Protein AF-A0A7W1N3I7-F1 (afdb_monomer_lite)

Radius of gyration: 15.95 Å; chains: 1; bounding box: 40×43×43 Å

Sequence (161 aa):
MRTANMAIATGAFLDERDEWPAAIRRASEEKWPSVELTAITEELFRSLPVYLSSVGMRLSDFARVSVHAPAVLDSSPTAVAQLVLDSGLPYDLIFHPDRFREEDALARLEGQAVFENMDVNKYFGRTPDRSVRTVSRRRVLPRRGTCLDKRPHPATWLRTP

pLDDT: mean 70.29, std 23.06, range [22.45, 94.06]

Foldseek 3Di:
DCLQPDEEELCVVVVCSLPVVVSLVVCVVVPGQEYENEQQEPVSVVCVLVVVVVCPCSRVSHPAYAYEFHPDYPDALLVSLVSVVVSPDPHAYEYACVRNVPPNNLVSCQPRHQYAQDDCPDPPSVDCPPSNVVSVPPDDDVDDDHHYDPDDDPPDDDPDD

Structure (mmCIF, N/CA/C/O backbone):
data_AF-A0A7W1N3I7-F1
#
_entry.id   AF-A0A7W1N3I7-F1
#
loop_
_atom_site.group_PDB
_atom_site.id
_atom_site.type_symbol
_atom_site.label_atom_id
_atom_site.label_alt_id
_atom_site.label_comp_id
_atom_site.label_asym_id
_atom_site.label_entity_id
_atom_site.label_seq_id
_atom_site.pdbx_PDB_ins_code
_atom_site.Cartn_x
_atom_site.Cartn_y
_atom_site.Cartn_z
_atom_site.occupancy
_atom_site.B_iso_or_equiv
_atom_site.auth_seq_id
_atom_site.auth_comp_id
_atom_site.auth_asym_id
_atom_site.auth_atom_id
_atom_site.pdbx_PDB_model_num
ATOM 1 N N . MET A 1 1 ? -3.827 -6.469 28.204 1.00 43.94 1 MET A N 1
ATOM 2 C CA . MET A 1 1 ? -2.516 -6.450 27.516 1.00 43.94 1 MET A CA 1
ATOM 3 C C . MET A 1 1 ? -2.561 -5.318 26.494 1.00 43.94 1 MET A C 1
ATOM 5 O O . MET A 1 1 ? -3.461 -5.326 25.668 1.00 43.94 1 MET A O 1
ATOM 9 N N . ARG A 1 2 ? -1.726 -4.275 26.614 1.00 41.88 2 ARG A N 1
ATOM 10 C CA . ARG A 1 2 ? -1.768 -3.111 25.706 1.00 41.88 2 ARG A CA 1
ATOM 11 C C . ARG A 1 2 ? -1.015 -3.451 24.417 1.00 41.88 2 ARG A C 1
ATOM 13 O O . ARG A 1 2 ? 0.208 -3.428 24.401 1.00 41.88 2 ARG A O 1
ATOM 20 N N . THR A 1 3 ? -1.752 -3.753 23.354 1.00 52.91 3 THR A N 1
ATOM 21 C CA . THR A 1 3 ? -1.259 -4.047 21.997 1.00 52.91 3 THR A CA 1
ATOM 22 C C . THR A 1 3 ? -0.891 -2.793 21.195 1.00 52.91 3 THR A C 1
ATOM 24 O O . THR A 1 3 ? -0.668 -2.888 19.998 1.00 52.91 3 THR A O 1
ATOM 27 N N . ALA A 1 4 ? -0.793 -1.622 21.838 1.00 54.09 4 ALA A N 1
ATOM 28 C CA . ALA A 1 4 ? -0.782 -0.295 21.206 1.00 54.09 4 ALA A CA 1
ATOM 29 C C . ALA A 1 4 ? 0.315 -0.040 20.147 1.00 54.09 4 ALA A C 1
ATOM 31 O O . ALA A 1 4 ? 0.237 0.959 19.446 1.00 54.09 4 ALA A O 1
ATOM 32 N N . ASN A 1 5 ? 1.306 -0.929 20.019 1.00 64.56 5 ASN A N 1
ATOM 33 C CA . ASN A 1 5 ? 2.383 -0.842 19.027 1.00 64.56 5 ASN A CA 1
ATOM 34 C C . ASN A 1 5 ? 2.394 -2.019 18.031 1.00 64.56 5 ASN A C 1
ATOM 36 O O . ASN A 1 5 ? 3.412 -2.246 17.381 1.00 64.56 5 ASN A O 1
ATOM 40 N N . MET A 1 6 ? 1.323 -2.811 17.953 1.00 75.00 6 MET A N 1
ATOM 41 C CA . MET A 1 6 ? 1.228 -3.943 17.032 1.00 75.00 6 MET A CA 1
ATOM 42 C C . MET A 1 6 ? 0.339 -3.592 15.841 1.00 75.00 6 MET A C 1
ATOM 44 O O . MET A 1 6 ? -0.713 -2.982 16.007 1.00 75.00 6 MET A O 1
ATOM 48 N N . ALA A 1 7 ? 0.770 -3.990 14.650 1.00 80.62 7 ALA A N 1
ATOM 49 C CA . ALA A 1 7 ? 0.006 -3.846 13.421 1.00 80.62 7 ALA A CA 1
ATOM 50 C C . ALA A 1 7 ? -0.215 -5.219 12.790 1.00 80.62 7 ALA A C 1
ATOM 52 O O . ALA A 1 7 ? 0.601 -6.125 12.984 1.00 80.62 7 ALA A O 1
ATOM 53 N N . ILE A 1 8 ? -1.298 -5.347 12.030 1.00 88.31 8 ILE A N 1
ATOM 54 C CA . ILE A 1 8 ? -1.573 -6.523 11.208 1.00 88.31 8 ILE A CA 1
ATOM 55 C C . ILE A 1 8 ? -1.538 -6.142 9.734 1.00 88.31 8 ILE A C 1
ATOM 57 O O . ILE A 1 8 ? -2.130 -5.143 9.330 1.00 88.31 8 ILE A O 1
ATOM 61 N N . ALA A 1 9 ? -0.851 -6.938 8.923 1.00 90.44 9 ALA A N 1
ATOM 62 C CA . ALA A 1 9 ? -0.961 -6.839 7.476 1.00 90.44 9 ALA A CA 1
ATOM 63 C C . ALA A 1 9 ? -2.181 -7.632 7.016 1.00 90.44 9 ALA A C 1
ATOM 65 O O . ALA A 1 9 ? -2.339 -8.789 7.398 1.00 90.44 9 ALA A O 1
ATOM 66 N N . THR A 1 10 ? -3.017 -7.037 6.170 1.00 91.31 10 THR A N 1
ATOM 67 C CA . THR A 1 10 ? -4.161 -7.732 5.549 1.00 91.31 10 THR A CA 1
ATOM 68 C C . THR A 1 10 ? -3.723 -9.001 4.811 1.00 91.31 10 THR A C 1
ATOM 70 O O . THR A 1 10 ? -4.422 -10.006 4.873 1.00 91.31 10 THR A O 1
ATOM 73 N N . GLY A 1 11 ? -2.500 -9.023 4.265 1.00 88.00 11 GLY A N 1
ATOM 74 C CA . GLY A 1 11 ? -1.866 -10.215 3.697 1.00 88.00 11 GLY A CA 1
ATOM 75 C C . GLY A 1 11 ? -1.677 -11.403 4.655 1.00 88.00 11 GLY A C 1
ATOM 76 O O . GLY A 1 11 ? -1.400 -12.509 4.198 1.00 88.00 11 GLY A O 1
ATOM 77 N N . ALA A 1 12 ? -1.801 -11.207 5.973 1.00 87.88 12 ALA A N 1
ATOM 78 C CA . ALA A 1 12 ? -1.732 -12.279 6.969 1.00 87.88 12 ALA A CA 1
ATOM 79 C C . ALA A 1 12 ? -3.053 -13.059 7.115 1.00 87.88 12 ALA A C 1
ATOM 81 O O . ALA A 1 12 ? -3.045 -14.178 7.631 1.00 87.88 12 ALA A O 1
ATOM 82 N N . PHE A 1 13 ? -4.173 -12.497 6.658 1.00 90.31 13 PHE A N 1
ATOM 83 C CA . PHE A 1 13 ? -5.472 -13.163 6.643 1.00 90.31 13 PHE A CA 1
ATOM 84 C C . PHE A 1 13 ? -5.593 -13.989 5.363 1.00 90.31 13 PHE A C 1
ATOM 86 O O . PHE A 1 13 ? -6.079 -13.499 4.358 1.00 90.31 13 PHE A O 1
ATOM 93 N N . LEU A 1 14 ? -5.061 -15.214 5.361 1.00 86.88 14 LEU A N 1
ATOM 94 C CA . LEU A 1 14 ? -4.854 -15.992 4.128 1.00 86.88 14 LEU A CA 1
ATOM 95 C C . LEU A 1 14 ? -6.111 -16.162 3.261 1.00 86.88 14 LEU A C 1
ATOM 97 O O . LEU A 1 14 ? -5.981 -16.155 2.039 1.00 86.88 14 LEU A O 1
ATOM 101 N N . ASP A 1 15 ? -7.288 -16.276 3.878 1.00 89.81 15 ASP A N 1
ATOM 102 C CA . ASP A 1 15 ? -8.558 -16.461 3.171 1.00 89.81 15 ASP A CA 1
ATOM 103 C C . ASP A 1 15 ? -9.133 -15.131 2.644 1.00 89.81 15 ASP A C 1
ATOM 105 O O . ASP A 1 15 ? -9.891 -15.118 1.678 1.00 89.81 15 ASP A O 1
ATOM 109 N N . GLU A 1 16 ? -8.764 -14.004 3.260 1.00 90.12 16 GLU A N 1
ATOM 110 C CA . GLU A 1 16 ? -9.296 -12.664 2.983 1.00 90.12 16 GLU A CA 1
ATOM 111 C C . GLU A 1 16 ? -8.256 -11.691 2.400 1.00 90.12 16 GLU A C 1
ATOM 113 O O . GLU A 1 16 ? -8.561 -10.520 2.180 1.00 90.12 16 GLU A O 1
ATOM 118 N N . ARG A 1 17 ? -7.015 -12.137 2.179 1.00 84.50 17 ARG A N 1
ATOM 119 C CA . ARG A 1 17 ? -5.849 -11.272 1.911 1.00 84.50 17 ARG A CA 1
ATOM 120 C C . ARG A 1 17 ? -6.003 -10.365 0.692 1.00 84.50 17 ARG A C 1
ATOM 122 O O . ARG A 1 17 ? -5.484 -9.252 0.705 1.00 84.50 17 ARG A O 1
ATOM 129 N N . ASP A 1 18 ? -6.714 -10.852 -0.320 1.00 84.25 18 ASP A N 1
ATOM 130 C CA . ASP A 1 18 ? -6.949 -10.167 -1.593 1.00 84.25 18 ASP A CA 1
ATOM 131 C C . ASP A 1 18 ? -8.330 -9.463 -1.596 1.00 84.25 18 ASP A C 1
ATOM 133 O O . ASP A 1 18 ? -8.688 -8.776 -2.544 1.00 84.25 18 ASP A O 1
ATOM 137 N N . GLU A 1 19 ? -9.078 -9.571 -0.489 1.00 90.56 19 GLU A N 1
ATOM 138 C CA . GLU A 1 19 ? -10.405 -8.997 -0.257 1.00 90.56 19 GLU A CA 1
ATOM 139 C C . GLU A 1 19 ? -10.352 -8.004 0.915 1.00 90.56 19 GLU A C 1
ATOM 141 O O . GLU A 1 19 ? -10.805 -8.276 2.035 1.00 90.56 19 GLU A O 1
ATOM 146 N N . TRP A 1 20 ? -9.804 -6.806 0.676 1.00 92.19 20 TRP A N 1
ATOM 147 C CA . TRP A 1 20 ? -9.613 -5.802 1.733 1.00 92.19 20 TRP A CA 1
ATOM 148 C C . TRP A 1 20 ? -10.847 -5.493 2.588 1.00 92.19 20 TRP A C 1
ATOM 150 O O . TRP A 1 20 ? -10.666 -5.335 3.798 1.00 92.19 20 TRP A O 1
ATOM 160 N N . PRO A 1 21 ? -12.088 -5.429 2.058 1.00 92.06 21 PRO A N 1
ATOM 161 C CA . PRO A 1 21 ? -13.259 -5.236 2.908 1.00 92.06 21 PRO A CA 1
ATOM 162 C C . PRO A 1 21 ? -13.404 -6.325 3.982 1.00 92.06 21 PRO A C 1
ATOM 164 O O . PRO A 1 21 ? -13.748 -6.018 5.127 1.00 92.06 21 PRO A O 1
ATOM 167 N N . ALA A 1 22 ? -13.133 -7.585 3.633 1.00 93.00 22 ALA A N 1
ATOM 168 C CA . ALA A 1 22 ? -13.202 -8.710 4.558 1.00 93.00 22 ALA A CA 1
ATOM 169 C C . ALA A 1 22 ? -12.026 -8.687 5.544 1.00 93.00 22 ALA A C 1
ATOM 171 O O . ALA A 1 22 ? -12.244 -8.794 6.753 1.00 93.00 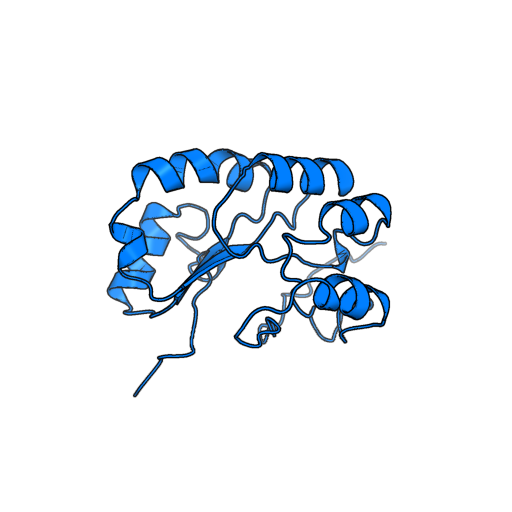22 ALA A O 1
ATOM 172 N N . ALA A 1 23 ? -10.810 -8.438 5.053 1.00 93.38 23 ALA A N 1
ATOM 173 C CA . ALA A 1 23 ? -9.609 -8.331 5.875 1.00 93.38 23 ALA A CA 1
ATOM 174 C C . ALA A 1 23 ? -9.683 -7.182 6.902 1.00 93.38 23 ALA A C 1
ATOM 176 O O . ALA A 1 23 ? -9.325 -7.362 8.065 1.00 93.38 23 ALA A O 1
ATOM 177 N N . ILE A 1 24 ? -10.192 -6.008 6.511 1.00 94.06 24 ILE A N 1
ATOM 178 C CA . ILE A 1 24 ? -10.377 -4.864 7.419 1.00 94.06 24 ILE A CA 1
ATOM 179 C C . ILE A 1 24 ? -11.447 -5.145 8.469 1.00 94.06 24 ILE A C 1
ATOM 181 O O . ILE A 1 24 ? -11.249 -4.824 9.643 1.00 94.06 24 ILE A O 1
ATOM 185 N N . ARG A 1 25 ? -12.561 -5.773 8.076 1.00 92.88 25 ARG A N 1
ATOM 186 C CA . ARG A 1 25 ? -13.594 -6.187 9.031 1.00 92.88 25 ARG A CA 1
ATOM 187 C C . ARG A 1 25 ? -13.003 -7.123 10.085 1.00 92.88 25 ARG A C 1
ATOM 189 O O . ARG A 1 25 ? -13.170 -6.867 11.273 1.00 92.88 25 ARG A O 1
ATOM 196 N N . ARG A 1 26 ? -12.248 -8.135 9.656 1.00 93.25 26 ARG A N 1
ATOM 197 C CA . ARG A 1 26 ? -11.564 -9.067 10.555 1.00 93.25 26 ARG A CA 1
ATOM 198 C C . ARG A 1 26 ? -10.549 -8.365 11.461 1.00 93.25 26 ARG A C 1
ATOM 200 O O . ARG A 1 26 ? -10.553 -8.594 12.666 1.00 93.25 26 ARG A O 1
ATOM 207 N N . ALA A 1 27 ? -9.728 -7.461 10.921 1.00 91.94 27 ALA A N 1
ATOM 208 C CA . ALA A 1 27 ? -8.772 -6.688 11.717 1.00 91.94 27 ALA A CA 1
ATOM 209 C C . ALA A 1 27 ? -9.456 -5.865 12.825 1.00 91.94 27 ALA A C 1
ATOM 211 O O . ALA A 1 27 ? -8.945 -5.789 13.946 1.00 91.94 27 ALA A O 1
ATOM 212 N N . SER A 1 28 ? -10.617 -5.276 12.521 1.00 91.38 28 SER A N 1
ATOM 213 C CA . SER A 1 28 ? -11.434 -4.536 13.488 1.00 91.38 28 SER A CA 1
ATOM 214 C C . SER A 1 28 ? -12.058 -5.465 14.542 1.00 91.38 28 SER A C 1
ATOM 216 O O . SER A 1 28 ? -11.943 -5.201 15.740 1.00 91.38 28 SER A O 1
ATOM 218 N N . GLU A 1 29 ? -12.626 -6.606 14.129 1.00 92.19 29 GLU A N 1
ATOM 219 C CA . GLU A 1 29 ? -13.186 -7.635 15.027 1.00 92.19 29 GLU A CA 1
ATOM 220 C C . GLU A 1 29 ? -12.128 -8.188 16.005 1.00 92.19 29 GLU A C 1
ATOM 222 O O . GLU A 1 29 ? -12.399 -8.358 17.198 1.00 92.19 29 GLU A O 1
ATOM 227 N N . GLU A 1 30 ? -10.897 -8.391 15.529 1.00 92.06 30 GLU A N 1
ATOM 228 C CA . GLU A 1 30 ? -9.740 -8.818 16.328 1.00 92.06 30 GLU A CA 1
ATOM 229 C C . GLU A 1 30 ? -9.089 -7.676 17.141 1.00 92.06 30 GLU A C 1
ATOM 231 O O . GLU A 1 30 ? -8.174 -7.915 17.933 1.00 92.06 30 GLU A O 1
ATOM 236 N N . LYS A 1 31 ? -9.592 -6.439 17.016 1.00 90.56 31 LYS A N 1
ATOM 237 C CA . LYS A 1 31 ? -9.159 -5.244 17.766 1.00 90.56 31 LYS A CA 1
ATOM 238 C C . LYS A 1 31 ? -7.692 -4.868 17.542 1.00 90.56 31 LYS A C 1
ATOM 240 O O . LYS A 1 31 ? -6.996 -4.444 18.475 1.00 90.56 31 LYS A O 1
ATOM 245 N N . TRP A 1 32 ? -7.215 -5.000 16.307 1.00 87.38 32 TRP A N 1
ATOM 246 C CA . TRP A 1 32 ? -5.892 -4.510 15.934 1.00 87.38 32 TRP A CA 1
ATOM 247 C C . TRP A 1 32 ? -5.863 -2.977 15.935 1.00 87.38 32 TRP A C 1
ATOM 249 O O . TRP A 1 32 ? -6.720 -2.349 15.319 1.00 87.38 32 TRP A O 1
ATOM 259 N N . PRO A 1 33 ? -4.879 -2.336 16.591 1.00 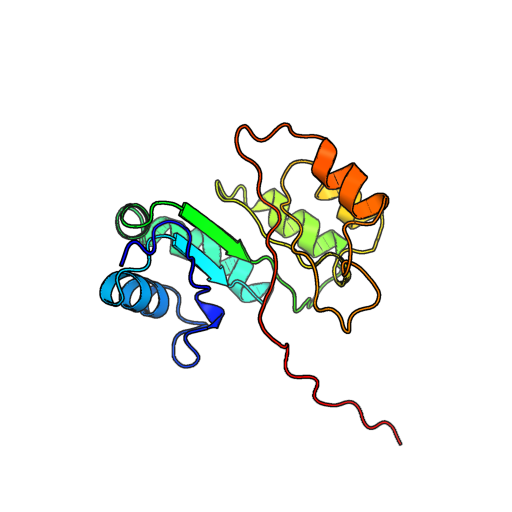83.19 33 PRO A N 1
ATOM 260 C CA . PRO A 1 33 ? -4.825 -0.877 16.662 1.00 83.19 33 PRO A CA 1
ATOM 261 C C . PRO A 1 33 ? -4.209 -0.235 15.413 1.00 83.19 33 PRO A C 1
ATOM 263 O O . PRO A 1 33 ? -4.252 0.984 15.258 1.00 83.19 33 PRO A O 1
ATOM 266 N N . SER A 1 34 ? -3.577 -1.013 14.538 1.00 87.00 34 SER A N 1
ATOM 267 C CA . SER A 1 34 ? -2.965 -0.532 13.300 1.00 87.00 34 SER A CA 1
ATOM 268 C C . SER A 1 34 ? -3.054 -1.605 12.225 1.00 87.00 34 SER A C 1
ATOM 270 O O . SER A 1 34 ? -2.988 -2.797 12.537 1.00 87.00 34 SER A O 1
ATOM 272 N N . VAL A 1 35 ? -3.180 -1.183 10.971 1.00 89.69 35 VAL A N 1
ATOM 273 C CA . VAL A 1 35 ? -3.333 -2.095 9.836 1.00 89.69 35 VAL A CA 1
ATOM 274 C C . VAL A 1 35 ? -2.460 -1.682 8.659 1.00 89.69 35 VAL A C 1
ATOM 276 O O . VAL A 1 35 ? -2.252 -0.497 8.404 1.00 89.69 35 VAL A O 1
ATOM 279 N N . GLU A 1 36 ? -1.963 -2.675 7.936 1.00 91.94 36 GLU A N 1
ATOM 280 C CA . GLU A 1 36 ? -1.282 -2.513 6.659 1.00 91.94 36 GLU A CA 1
ATOM 281 C C . GLU A 1 36 ? -2.130 -3.141 5.544 1.00 91.94 36 GLU A C 1
ATOM 283 O O . GLU A 1 36 ? -2.440 -4.337 5.557 1.00 91.94 36 GLU A O 1
ATOM 288 N N . LEU A 1 37 ? -2.522 -2.326 4.567 1.00 92.19 37 LEU A N 1
ATOM 289 C CA . LEU A 1 37 ? -3.211 -2.771 3.359 1.00 92.19 37 LEU A CA 1
ATOM 290 C C . LEU A 1 37 ? -2.186 -3.380 2.406 1.00 92.19 37 LEU A C 1
ATOM 292 O O . LEU A 1 37 ? -1.282 -2.694 1.937 1.00 92.19 37 LEU A O 1
ATOM 296 N N . THR A 1 38 ? -2.304 -4.672 2.129 1.00 92.06 38 THR A N 1
ATOM 297 C CA . THR A 1 38 ? -1.341 -5.406 1.318 1.00 92.06 38 THR A CA 1
ATOM 298 C C . THR A 1 38 ? -1.795 -5.367 -0.133 1.00 92.06 38 THR A C 1
ATOM 300 O O . THR A 1 38 ? -2.730 -6.065 -0.508 1.00 92.06 38 THR A O 1
ATOM 303 N N . ALA A 1 39 ? -1.139 -4.541 -0.949 1.00 91.56 39 ALA A N 1
ATOM 304 C CA . ALA A 1 39 ? -1.375 -4.438 -2.385 1.00 91.56 39 ALA A CA 1
ATOM 305 C C . ALA A 1 39 ? -0.214 -5.099 -3.141 1.00 91.56 39 ALA A C 1
ATOM 307 O O . ALA A 1 39 ? 0.599 -4.431 -3.775 1.00 91.56 39 ALA A O 1
ATOM 308 N N . ILE A 1 40 ? -0.090 -6.425 -2.999 1.00 89.56 40 ILE A N 1
ATOM 309 C CA . ILE A 1 40 ? 1.130 -7.156 -3.383 1.00 89.56 40 ILE A CA 1
ATOM 310 C C . ILE A 1 40 ? 1.386 -7.167 -4.898 1.00 89.56 40 ILE A C 1
ATOM 312 O O . ILE A 1 40 ? 2.545 -7.263 -5.313 1.00 89.56 40 ILE A O 1
ATOM 316 N N . THR A 1 41 ? 0.327 -7.047 -5.701 1.00 92.44 41 THR A N 1
ATOM 317 C CA . THR A 1 41 ? 0.368 -6.949 -7.165 1.00 92.44 41 THR A CA 1
ATOM 318 C C . THR A 1 41 ? 0.038 -5.533 -7.624 1.00 92.44 41 THR A C 1
ATOM 320 O O . THR A 1 41 ? -0.610 -4.756 -6.916 1.00 92.44 41 THR A O 1
ATOM 323 N N . GLU A 1 42 ? 0.442 -5.195 -8.847 1.00 93.94 42 GLU A N 1
ATOM 324 C CA . GLU A 1 42 ? 0.083 -3.911 -9.450 1.00 93.94 42 GLU A CA 1
ATOM 325 C C . GLU A 1 42 ? -1.427 -3.762 -9.667 1.00 93.94 42 GLU A C 1
ATOM 327 O O . GLU A 1 42 ? -1.959 -2.666 -9.517 1.00 93.94 42 GLU A O 1
ATOM 332 N N . GLU A 1 43 ? -2.126 -4.846 -10.017 1.00 93.75 43 GLU A N 1
ATOM 333 C CA . GLU A 1 43 ? -3.585 -4.853 -10.175 1.00 93.75 43 GLU A CA 1
ATOM 334 C C . GLU A 1 43 ? -4.290 -4.469 -8.874 1.00 93.75 43 GLU A C 1
ATOM 336 O O . GLU A 1 43 ? -5.105 -3.542 -8.867 1.00 93.75 43 GLU A O 1
ATOM 341 N N . LEU A 1 44 ? -3.917 -5.116 -7.764 1.00 93.12 44 LEU A N 1
ATOM 342 C CA . LEU A 1 44 ? -4.446 -4.766 -6.453 1.00 93.12 44 LEU A CA 1
ATOM 343 C C . LEU A 1 44 ? -4.158 -3.295 -6.176 1.00 93.12 44 LEU A C 1
ATOM 345 O O . LEU A 1 44 ? -5.087 -2.531 -5.930 1.00 93.12 44 LEU A O 1
ATOM 349 N N . PHE A 1 45 ? -2.912 -2.847 -6.331 1.00 93.69 45 PHE A N 1
ATOM 350 C CA . PHE A 1 45 ? -2.564 -1.449 -6.083 1.00 93.69 45 PHE A CA 1
ATOM 351 C C . PHE A 1 45 ? -3.381 -0.456 -6.926 1.00 93.69 45 PHE A C 1
ATOM 353 O O . PHE A 1 45 ? -3.832 0.558 -6.397 1.00 93.69 45 PHE A O 1
ATOM 360 N N . ARG A 1 46 ? -3.661 -0.757 -8.200 1.00 94.06 46 ARG A N 1
ATOM 361 C CA . ARG A 1 46 ? -4.537 0.074 -9.050 1.00 94.06 46 ARG A CA 1
ATOM 362 C C . ARG A 1 46 ? -5.979 0.130 -8.546 1.00 94.06 46 ARG A C 1
ATOM 364 O O . ARG A 1 46 ? -6.631 1.158 -8.703 1.00 94.06 46 ARG A O 1
ATOM 371 N N . SER A 1 47 ? -6.482 -0.943 -7.939 1.00 93.19 47 SER A N 1
ATOM 372 C CA . SER A 1 47 ? -7.830 -0.982 -7.352 1.00 93.19 47 SER A CA 1
ATOM 373 C C . SER A 1 47 ? -7.928 -0.265 -5.995 1.00 93.19 47 SER A C 1
ATOM 375 O O . SER A 1 47 ? -9.022 0.105 -5.557 1.00 93.19 47 SER A O 1
ATOM 377 N N . LEU A 1 48 ? -6.791 -0.015 -5.335 1.00 91.69 48 LEU A N 1
ATOM 378 C CA . LEU A 1 48 ? -6.733 0.531 -3.980 1.00 91.69 48 LEU A CA 1
ATOM 379 C C . LEU A 1 48 ? -7.410 1.904 -3.823 1.00 91.69 48 LEU A C 1
ATOM 381 O O . LEU A 1 48 ? -8.187 2.050 -2.879 1.00 91.69 48 LEU A O 1
ATOM 385 N N . PRO A 1 49 ? -7.212 2.900 -4.711 1.00 91.00 49 PRO A N 1
ATOM 386 C CA . PRO A 1 49 ? -7.897 4.188 -4.591 1.00 91.00 49 PRO A CA 1
ATOM 387 C C . PRO A 1 49 ? -9.425 4.059 -4.608 1.00 91.00 49 PRO A C 1
ATOM 389 O O . PRO A 1 49 ? -10.113 4.738 -3.844 1.00 91.00 49 PRO A O 1
ATOM 392 N N . VAL A 1 50 ? -9.958 3.146 -5.428 1.00 91.19 50 VAL A N 1
ATOM 393 C CA . VAL A 1 50 ? -11.400 2.868 -5.492 1.00 91.19 50 VAL A CA 1
ATOM 394 C C . VAL A 1 50 ? -11.878 2.302 -4.159 1.00 91.19 50 VAL A C 1
ATOM 396 O O . VAL A 1 50 ? -12.821 2.836 -3.571 1.00 91.19 50 VAL A O 1
ATOM 399 N N . TYR A 1 51 ? -11.188 1.293 -3.623 1.00 90.88 51 TYR A N 1
ATOM 400 C CA . TYR A 1 51 ? -11.511 0.742 -2.307 1.00 90.88 51 TYR A CA 1
ATOM 401 C C . TYR A 1 51 ? -11.467 1.813 -1.207 1.00 90.88 51 TYR A C 1
ATOM 403 O O . TYR A 1 51 ? -12.429 1.966 -0.451 1.00 90.88 51 TYR A O 1
ATOM 411 N N . LEU A 1 52 ? -10.396 2.606 -1.155 1.00 90.06 52 LEU A N 1
ATOM 412 C CA . LEU A 1 52 ? -10.205 3.654 -0.153 1.00 90.06 52 LEU A CA 1
ATOM 413 C C . LEU A 1 52 ? -11.306 4.720 -0.199 1.00 90.06 52 LEU A C 1
ATOM 415 O O . LEU A 1 52 ? -11.785 5.157 0.849 1.00 90.06 52 LEU A O 1
ATOM 419 N N . SER A 1 53 ? -11.769 5.083 -1.398 1.00 88.31 53 SER A N 1
ATOM 420 C CA . SER A 1 53 ? -12.896 6.008 -1.555 1.00 88.31 53 SER A CA 1
ATOM 421 C C . SER A 1 53 ? -14.215 5.456 -0.994 1.00 88.31 53 SER A C 1
ATOM 423 O O . SER A 1 53 ? -15.068 6.228 -0.560 1.00 88.31 53 SER A O 1
ATOM 425 N N . SER A 1 54 ? -14.372 4.128 -0.948 1.00 87.44 54 SER A N 1
ATOM 426 C CA . SER A 1 54 ? -15.596 3.463 -0.481 1.00 87.44 54 SER A CA 1
ATOM 427 C C . SER A 1 54 ? -15.629 3.185 1.028 1.00 87.44 54 SER A C 1
ATOM 429 O O . SER A 1 54 ? -16.703 3.067 1.617 1.00 87.44 54 SER A O 1
ATOM 431 N N . VAL A 1 55 ? -14.461 3.055 1.665 1.00 81.00 55 VAL A N 1
ATOM 432 C CA . VAL A 1 55 ? -14.334 2.502 3.025 1.00 81.00 55 VAL A CA 1
ATOM 433 C C . VAL A 1 55 ? -14.355 3.568 4.131 1.00 81.00 55 VAL A C 1
ATOM 435 O O . VAL A 1 55 ? -14.789 3.270 5.247 1.00 81.00 55 VAL A O 1
ATOM 438 N N . GLY A 1 56 ? -13.957 4.812 3.825 1.00 70.69 56 GLY A N 1
ATOM 439 C CA . GLY A 1 56 ? -14.120 6.001 4.677 1.00 70.69 56 GLY A CA 1
ATOM 440 C C . GLY A 1 56 ? -13.917 5.758 6.182 1.00 70.69 56 GLY A C 1
ATOM 441 O O . GLY A 1 56 ? -12.838 5.362 6.623 1.00 70.69 56 GLY A O 1
ATOM 442 N N . MET A 1 57 ? -14.979 5.973 6.974 1.00 64.44 57 MET A N 1
ATOM 443 C CA . MET A 1 57 ? -14.978 5.863 8.444 1.00 64.44 57 MET A CA 1
ATOM 444 C C . MET A 1 57 ? -14.464 4.519 8.986 1.00 64.44 57 MET A C 1
ATOM 446 O O . MET A 1 57 ? -13.916 4.498 10.082 1.00 64.44 57 MET A O 1
ATOM 450 N N . ARG A 1 58 ? -14.556 3.408 8.243 1.00 78.31 58 ARG A N 1
ATOM 451 C CA . ARG A 1 58 ? -14.064 2.105 8.734 1.00 78.31 58 ARG A CA 1
ATOM 452 C C . ARG A 1 58 ? -12.546 2.076 8.929 1.00 78.31 58 ARG A C 1
ATOM 454 O O . ARG A 1 58 ? -12.053 1.309 9.743 1.00 78.31 58 ARG A O 1
ATOM 461 N N . LEU A 1 59 ? -11.793 2.907 8.203 1.00 84.88 59 LEU A N 1
ATOM 462 C CA . LEU A 1 59 ? -10.349 3.032 8.423 1.00 84.88 59 LEU A CA 1
ATOM 463 C C . LEU A 1 59 ? -10.004 3.964 9.590 1.00 84.88 59 LEU A C 1
ATOM 465 O O . LEU A 1 59 ? -8.892 3.892 10.107 1.00 84.88 59 LEU A O 1
ATOM 469 N N . SER A 1 60 ? -10.944 4.809 10.030 1.00 83.75 60 SER A N 1
ATOM 470 C CA . SER A 1 60 ? -10.730 5.713 11.169 1.00 83.75 60 SER A CA 1
ATOM 471 C C . SER A 1 60 ? -10.713 4.998 12.525 1.00 83.75 60 SER A C 1
ATOM 473 O O . SER A 1 60 ? -10.253 5.578 13.506 1.00 83.75 60 SER A O 1
ATOM 475 N N . ASP A 1 61 ? -11.127 3.726 12.564 1.00 86.19 61 ASP A N 1
ATOM 476 C CA . ASP A 1 61 ? -11.042 2.861 13.747 1.00 86.19 61 ASP A CA 1
ATOM 477 C C . ASP A 1 61 ? -9.593 2.453 14.079 1.00 86.19 61 ASP A C 1
ATOM 479 O O . ASP A 1 61 ? -9.295 2.042 15.203 1.00 86.19 61 ASP A O 1
ATOM 483 N N . PHE A 1 62 ? -8.671 2.582 13.118 1.00 84.62 62 PHE A N 1
ATOM 484 C CA . PHE A 1 62 ? -7.259 2.263 13.303 1.00 84.62 62 PHE A CA 1
ATOM 485 C C . PHE A 1 62 ? -6.462 3.521 13.647 1.00 84.62 62 PHE A C 1
ATOM 487 O O . PHE A 1 62 ? -6.562 4.552 12.986 1.00 84.62 62 PHE A O 1
ATOM 494 N N . ALA A 1 63 ? -5.576 3.419 14.639 1.00 84.31 63 ALA A N 1
ATOM 495 C CA . ALA A 1 63 ? -4.677 4.511 15.008 1.00 84.31 63 ALA A CA 1
ATOM 496 C C . ALA A 1 63 ? -3.619 4.799 13.925 1.00 84.31 63 ALA A C 1
ATOM 498 O O . ALA A 1 63 ? -3.046 5.889 13.894 1.00 84.31 63 ALA A O 1
ATOM 499 N N . ARG A 1 64 ? -3.334 3.819 13.057 1.00 84.88 64 ARG A N 1
ATOM 500 C CA . ARG A 1 64 ? -2.433 3.954 11.908 1.00 84.88 64 ARG A CA 1
ATOM 501 C C . ARG A 1 64 ? -2.848 3.011 10.783 1.00 84.88 64 ARG A C 1
ATOM 503 O O . ARG A 1 64 ? -3.155 1.846 11.036 1.00 84.88 64 ARG A O 1
ATOM 510 N N . VAL A 1 65 ? -2.774 3.518 9.555 1.00 87.56 65 VAL A N 1
ATOM 511 C CA . VAL A 1 65 ? -2.946 2.754 8.317 1.00 87.56 65 VAL A CA 1
ATOM 512 C C . VAL A 1 65 ? -1.715 2.971 7.441 1.00 87.56 65 VAL A C 1
ATOM 514 O O . VAL A 1 65 ? -1.311 4.114 7.221 1.00 87.56 65 VAL A O 1
ATOM 517 N N . SER A 1 66 ? -1.120 1.887 6.959 1.00 87.94 66 SER A N 1
ATOM 518 C CA . SER A 1 66 ? -0.067 1.896 5.938 1.00 87.94 66 SER A CA 1
ATOM 519 C C . SER A 1 66 ? -0.484 1.050 4.738 1.00 87.94 66 SER A C 1
ATOM 521 O O . SER A 1 66 ? -1.444 0.282 4.808 1.00 87.94 66 SER A O 1
ATOM 523 N N . VAL A 1 67 ? 0.232 1.188 3.627 1.00 89.06 67 VAL A N 1
ATOM 524 C CA . VAL A 1 67 ? 0.021 0.393 2.415 1.00 89.06 67 VAL A CA 1
ATOM 525 C C . VAL A 1 67 ? 1.325 -0.290 2.057 1.00 89.06 67 VAL A C 1
ATOM 527 O O . VAL A 1 67 ? 2.346 0.371 1.907 1.00 89.06 67 VAL A O 1
ATOM 530 N N . HIS A 1 68 ? 1.292 -1.600 1.875 1.00 89.31 68 HIS A N 1
ATOM 531 C CA . HIS A 1 68 ? 2.393 -2.332 1.275 1.00 89.31 68 HIS A CA 1
ATOM 532 C C . HIS A 1 68 ? 2.307 -2.198 -0.245 1.00 89.31 68 HIS A C 1
ATOM 534 O O . HIS A 1 68 ? 1.337 -2.653 -0.855 1.00 89.31 68 HIS A O 1
ATOM 540 N N . ALA A 1 69 ? 3.314 -1.571 -0.846 1.00 84.62 69 ALA A N 1
ATOM 541 C CA . ALA A 1 69 ? 3.420 -1.384 -2.286 1.00 84.62 69 ALA A CA 1
ATOM 542 C C . ALA A 1 69 ? 3.623 -2.727 -3.019 1.00 84.62 69 ALA A C 1
ATOM 544 O O . ALA A 1 69 ? 4.025 -3.716 -2.388 1.00 84.62 69 ALA A O 1
ATOM 545 N N . PRO A 1 70 ? 3.399 -2.775 -4.347 1.00 90.94 70 PRO A N 1
ATOM 546 C CA . PRO A 1 70 ? 3.593 -3.989 -5.126 1.00 90.94 70 PRO A CA 1
ATOM 547 C C . PRO A 1 70 ? 4.992 -4.577 -4.951 1.00 90.94 70 PRO A C 1
ATOM 549 O O . PRO A 1 70 ? 6.004 -3.880 -5.045 1.00 90.94 70 PRO A O 1
ATOM 552 N N . ALA A 1 71 ? 5.041 -5.886 -4.716 1.00 87.25 71 ALA A N 1
ATOM 553 C CA . ALA A 1 71 ? 6.279 -6.663 -4.667 1.00 87.25 71 ALA A CA 1
ATOM 554 C C . ALA A 1 71 ? 6.332 -7.752 -5.749 1.00 87.25 71 ALA A C 1
ATOM 556 O O . ALA A 1 71 ? 7.405 -8.318 -5.989 1.00 87.25 71 ALA A O 1
ATOM 557 N N . VAL A 1 72 ? 5.191 -8.042 -6.380 1.00 89.25 72 VAL A N 1
ATOM 558 C CA . VAL A 1 72 ? 5.059 -8.790 -7.632 1.00 89.25 72 VAL A CA 1
ATOM 559 C C . VAL A 1 72 ? 4.819 -7.756 -8.725 1.00 89.25 72 VAL A C 1
ATOM 561 O O . VAL A 1 72 ? 3.815 -7.046 -8.686 1.00 89.25 72 VAL A O 1
ATOM 564 N N . LEU A 1 73 ? 5.790 -7.617 -9.628 1.00 89.75 73 LEU A N 1
ATOM 565 C CA . LEU A 1 73 ? 5.795 -6.579 -10.654 1.00 89.75 73 LEU A CA 1
ATOM 566 C C . LEU A 1 73 ? 5.547 -7.230 -12.016 1.00 89.75 73 LEU A C 1
ATOM 568 O O . LEU A 1 73 ? 6.290 -8.134 -12.402 1.00 89.75 73 LEU A O 1
ATOM 572 N N . ASP A 1 74 ? 4.526 -6.755 -12.719 1.00 90.00 74 ASP A N 1
ATOM 573 C CA . ASP A 1 74 ? 4.224 -7.124 -14.107 1.00 90.00 74 ASP A CA 1
ATOM 574 C C . ASP A 1 74 ? 4.935 -6.176 -15.090 1.00 90.00 74 ASP A C 1
ATOM 576 O O . ASP A 1 74 ? 5.167 -6.502 -16.254 1.00 90.00 74 ASP A O 1
ATOM 580 N N . SER A 1 75 ? 5.300 -4.989 -14.603 1.00 91.06 75 SER A N 1
ATOM 581 C CA . SER A 1 75 ? 6.006 -3.923 -15.302 1.00 91.06 75 SER A CA 1
ATOM 582 C C . SER A 1 75 ? 7.389 -3.658 -14.686 1.00 91.06 75 SER A C 1
ATOM 584 O O . SER A 1 75 ? 7.860 -4.380 -13.803 1.00 91.06 75 SER A O 1
ATOM 586 N N . SER A 1 76 ? 8.095 -2.635 -15.182 1.00 91.69 76 SER A N 1
ATOM 587 C CA . SER A 1 76 ? 9.413 -2.280 -14.646 1.00 91.69 76 SER A CA 1
ATOM 588 C C . SER A 1 76 ? 9.309 -1.630 -13.257 1.00 91.69 76 SER A C 1
ATOM 590 O O . SER A 1 76 ? 8.337 -0.922 -12.978 1.00 91.69 76 SER A O 1
ATOM 592 N N . PRO A 1 77 ? 10.335 -1.762 -12.394 1.00 88.75 77 PRO A N 1
ATOM 593 C CA . PRO A 1 77 ? 10.371 -1.076 -11.101 1.00 88.75 77 PRO A CA 1
ATOM 594 C C . PRO A 1 77 ? 10.139 0.437 -11.196 1.00 88.75 77 PRO A C 1
ATOM 596 O O . PRO A 1 77 ? 9.464 1.014 -10.346 1.00 88.75 77 PRO A O 1
ATOM 599 N N . THR A 1 78 ? 10.650 1.090 -12.246 1.00 88.38 78 THR A N 1
ATOM 600 C CA . THR A 1 78 ? 10.411 2.517 -12.508 1.00 88.38 78 THR A CA 1
ATOM 601 C C . THR A 1 78 ? 8.945 2.820 -12.813 1.00 88.38 78 THR A C 1
ATOM 603 O O . THR A 1 78 ? 8.421 3.815 -12.313 1.00 88.38 78 THR A O 1
ATOM 606 N N . ALA A 1 79 ? 8.271 1.982 -13.607 1.00 90.75 79 ALA A N 1
ATOM 607 C CA . ALA A 1 79 ? 6.852 2.155 -13.912 1.00 90.75 79 ALA A CA 1
ATOM 608 C C . ALA A 1 79 ? 5.990 1.982 -12.655 1.00 90.75 79 ALA A C 1
ATOM 610 O O . ALA A 1 79 ? 5.075 2.769 -12.423 1.00 90.75 79 ALA A O 1
ATOM 611 N N . VAL A 1 80 ? 6.333 1.017 -11.801 1.00 90.12 80 VAL A N 1
ATOM 612 C CA . VAL A 1 80 ? 5.659 0.805 -10.513 1.00 90.12 80 VAL A CA 1
ATOM 613 C C . VAL A 1 80 ? 5.915 1.968 -9.560 1.00 90.12 80 VAL A C 1
ATOM 615 O O . VAL A 1 80 ? 4.984 2.447 -8.922 1.00 90.12 80 VAL A O 1
ATOM 618 N N . ALA A 1 81 ? 7.146 2.478 -9.490 1.00 86.88 81 ALA A N 1
ATOM 619 C CA . ALA A 1 81 ? 7.445 3.674 -8.709 1.00 86.88 81 ALA A CA 1
ATOM 620 C C . ALA A 1 81 ? 6.588 4.866 -9.167 1.00 86.88 81 ALA A C 1
ATOM 622 O O . ALA A 1 81 ? 6.015 5.558 -8.330 1.00 86.88 81 ALA A O 1
ATOM 623 N N . GLN A 1 82 ? 6.440 5.066 -10.481 1.00 89.12 82 GLN A N 1
ATOM 624 C CA . GLN A 1 82 ? 5.587 6.121 -11.029 1.00 89.12 82 GLN A CA 1
ATOM 625 C C . GLN A 1 82 ? 4.103 5.895 -10.709 1.00 89.12 82 GLN A C 1
ATOM 627 O O . GLN A 1 82 ? 3.456 6.811 -10.218 1.00 89.12 82 GLN A O 1
ATOM 632 N N . LEU A 1 83 ? 3.587 4.673 -10.895 1.00 90.44 83 LEU A N 1
ATOM 633 C CA . LEU A 1 83 ? 2.220 4.294 -10.516 1.00 90.44 83 LEU A CA 1
ATOM 634 C C . LEU A 1 83 ? 1.926 4.652 -9.055 1.00 90.44 83 LEU A C 1
ATOM 636 O O . LEU A 1 83 ? 0.851 5.152 -8.725 1.00 90.44 83 LEU A O 1
ATOM 640 N N . VAL A 1 84 ? 2.890 4.391 -8.176 1.00 87.31 84 VAL A N 1
ATOM 641 C CA . VAL A 1 84 ? 2.752 4.681 -6.757 1.00 87.31 84 VAL A CA 1
ATOM 642 C C . VAL A 1 84 ? 2.745 6.187 -6.486 1.00 87.31 84 VAL A C 1
ATOM 644 O O . VAL A 1 84 ? 1.882 6.652 -5.745 1.00 87.31 84 VAL A O 1
ATOM 647 N N . LEU A 1 85 ? 3.630 6.963 -7.114 1.00 85.25 85 LEU A N 1
ATOM 648 C CA . LEU A 1 85 ? 3.617 8.427 -7.002 1.00 85.25 85 LEU A CA 1
ATOM 649 C C . LEU A 1 85 ? 2.300 9.032 -7.512 1.00 85.25 85 LEU A C 1
ATOM 651 O O . LEU A 1 85 ? 1.719 9.899 -6.857 1.00 85.25 85 LEU A O 1
ATOM 655 N N . ASP A 1 86 ? 1.809 8.540 -8.649 1.00 89.50 86 ASP A N 1
ATOM 656 C CA . ASP A 1 86 ? 0.590 9.024 -9.303 1.00 89.50 86 ASP A CA 1
ATOM 657 C C . ASP A 1 86 ? -0.675 8.697 -8.498 1.00 89.50 86 ASP A C 1
ATOM 659 O O . ASP A 1 86 ? -1.693 9.373 -8.637 1.00 89.50 86 ASP A O 1
ATOM 663 N N . SER A 1 87 ? -0.616 7.688 -7.621 1.00 87.44 87 SER A N 1
ATOM 664 C CA . SER A 1 87 ? -1.752 7.293 -6.782 1.00 87.44 87 SER A CA 1
ATOM 665 C C . SER A 1 87 ? -2.191 8.378 -5.794 1.00 87.44 87 SER A C 1
ATOM 667 O O . SER A 1 87 ? -3.346 8.383 -5.368 1.00 87.44 87 SER A O 1
ATOM 669 N N . GLY A 1 88 ? -1.280 9.281 -5.403 1.00 84.75 88 GLY A N 1
ATOM 670 C CA . GLY A 1 88 ? -1.569 10.375 -4.472 1.00 84.75 88 GLY A CA 1
ATOM 671 C C . GLY A 1 88 ? -2.080 9.924 -3.098 1.00 84.75 88 GLY A C 1
ATOM 672 O O . GLY A 1 88 ? -2.736 10.703 -2.404 1.00 84.75 88 GLY A O 1
ATOM 673 N N . LEU A 1 89 ? -1.826 8.670 -2.707 1.00 84.31 89 LEU A N 1
ATOM 674 C CA . LEU A 1 89 ? -2.358 8.100 -1.472 1.00 84.31 89 LEU A CA 1
ATOM 675 C C . LEU A 1 89 ? -1.816 8.837 -0.233 1.00 84.31 89 LEU A C 1
ATOM 677 O O . LEU A 1 89 ? -0.606 9.029 -0.114 1.00 84.31 89 LEU A O 1
ATOM 681 N N . PRO A 1 90 ? -2.671 9.199 0.743 1.00 80.88 90 PRO A N 1
ATOM 682 C CA . PRO A 1 90 ? -2.259 9.949 1.931 1.00 80.88 90 PRO A CA 1
ATOM 683 C C . PRO A 1 90 ? -1.661 9.058 3.040 1.00 80.88 90 PRO A C 1
ATOM 685 O O . PRO A 1 90 ? -1.694 9.432 4.212 1.00 80.88 90 PRO A O 1
ATOM 688 N N . TYR A 1 91 ? -1.159 7.868 2.698 1.00 83.06 91 TYR A N 1
ATOM 689 C CA . TYR A 1 91 ? -0.711 6.845 3.650 1.00 83.06 91 TYR A CA 1
ATOM 690 C C . TYR A 1 91 ? 0.795 6.608 3.567 1.00 83.06 91 TYR A C 1
ATOM 692 O O . TYR A 1 91 ? 1.417 6.853 2.536 1.00 83.06 91 TYR A O 1
ATOM 700 N N . ASP A 1 92 ? 1.373 6.070 4.644 1.00 80.75 92 ASP A N 1
ATOM 701 C CA . ASP A 1 92 ? 2.740 5.551 4.599 1.00 80.75 92 ASP A CA 1
ATOM 702 C C . ASP A 1 92 ? 2.797 4.364 3.629 1.00 80.75 92 ASP A C 1
ATOM 704 O O . ASP A 1 92 ? 2.095 3.366 3.819 1.00 80.75 92 ASP A O 1
ATOM 708 N N . LEU A 1 93 ? 3.647 4.471 2.611 1.00 82.38 93 LEU A N 1
ATOM 709 C CA . LEU A 1 93 ? 3.839 3.440 1.597 1.00 82.38 93 LEU A CA 1
ATOM 710 C C . LEU A 1 93 ? 5.098 2.633 1.915 1.00 82.38 93 LEU A C 1
ATOM 712 O O . LEU A 1 93 ? 6.194 3.190 2.015 1.00 82.38 93 LEU A O 1
ATOM 716 N N . ILE A 1 94 ? 4.921 1.329 2.101 1.00 82.69 94 ILE A N 1
ATOM 717 C CA . ILE A 1 94 ? 5.943 0.375 2.518 1.00 82.69 94 ILE A CA 1
ATOM 718 C C . ILE A 1 94 ? 6.463 -0.362 1.289 1.00 82.69 94 ILE A C 1
ATOM 720 O O . ILE A 1 94 ? 5.686 -0.956 0.544 1.00 82.69 94 ILE A O 1
ATOM 724 N N . PHE A 1 95 ? 7.777 -0.324 1.079 1.00 79.25 95 PHE A N 1
ATOM 725 C CA . PHE A 1 95 ? 8.422 -0.919 -0.091 1.00 79.25 95 PHE A CA 1
ATOM 726 C C . PHE A 1 95 ? 9.497 -1.923 0.292 1.00 79.25 95 PHE A C 1
ATOM 728 O O . PHE A 1 95 ? 10.283 -1.699 1.214 1.00 79.25 95 PHE A O 1
ATOM 735 N N . HIS A 1 96 ? 9.605 -2.960 -0.532 1.00 79.38 96 HIS A N 1
ATOM 736 C CA . HIS A 1 96 ? 10.725 -3.885 -0.547 1.00 79.38 96 HIS A CA 1
ATOM 737 C C . HIS A 1 96 ? 11.897 -3.304 -1.365 1.00 79.38 96 HIS A C 1
ATOM 739 O O . HIS A 1 96 ? 11.814 -3.263 -2.595 1.00 79.38 96 HIS A O 1
ATOM 745 N N . PRO A 1 97 ? 13.008 -2.855 -0.749 1.00 68.62 97 PRO A N 1
ATOM 746 C CA . PRO A 1 97 ? 14.112 -2.219 -1.475 1.00 68.62 97 PRO A CA 1
ATOM 747 C C . PRO A 1 97 ? 14.769 -3.117 -2.539 1.00 68.62 97 PRO A C 1
ATOM 749 O O . PRO A 1 97 ? 15.291 -2.600 -3.524 1.00 68.62 97 PRO A O 1
ATOM 752 N N . ASP A 1 98 ? 14.724 -4.448 -2.401 1.00 74.25 98 ASP A N 1
ATOM 753 C CA . ASP A 1 98 ? 15.257 -5.382 -3.407 1.00 74.25 98 ASP A CA 1
ATOM 754 C C . ASP A 1 98 ? 14.482 -5.339 -4.732 1.00 74.25 98 ASP A C 1
ATOM 756 O O . ASP A 1 98 ? 15.061 -5.606 -5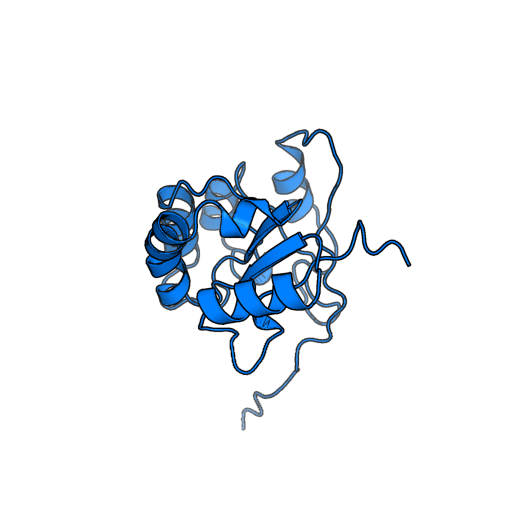.788 1.00 74.25 98 ASP A O 1
ATOM 760 N N . ARG A 1 99 ? 13.199 -4.960 -4.693 1.00 78.62 99 ARG A N 1
ATOM 761 C CA . ARG A 1 99 ? 12.350 -4.804 -5.882 1.00 78.62 99 ARG A CA 1
ATOM 762 C C . ARG A 1 99 ? 12.598 -3.504 -6.636 1.00 78.62 99 ARG A C 1
ATOM 764 O O . ARG A 1 99 ? 12.375 -3.467 -7.839 1.00 78.62 99 ARG A O 1
ATOM 771 N N . PHE A 1 100 ? 13.112 -2.481 -5.959 1.00 75.31 100 PHE A N 1
ATOM 772 C CA . PHE A 1 100 ? 13.294 -1.140 -6.520 1.00 75.31 100 PHE A CA 1
ATOM 773 C C . PHE A 1 100 ? 14.759 -0.738 -6.661 1.00 75.31 100 PHE A C 1
ATOM 775 O O . PHE A 1 100 ? 15.032 0.435 -6.823 1.00 75.31 100 PHE A O 1
ATOM 782 N N . ARG A 1 101 ? 15.708 -1.682 -6.628 1.00 72.38 101 ARG A N 1
ATOM 783 C CA . ARG A 1 101 ? 17.165 -1.425 -6.623 1.00 72.38 101 ARG A CA 1
ATOM 784 C C . ARG A 1 101 ? 17.719 -0.575 -7.780 1.00 72.38 101 ARG A C 1
ATOM 786 O O . ARG A 1 101 ? 18.885 -0.197 -7.737 1.00 72.38 101 ARG A O 1
ATOM 793 N N . GLU A 1 102 ? 16.937 -0.336 -8.827 1.00 74.19 102 GLU A N 1
ATOM 794 C CA . GLU A 1 102 ? 17.318 0.538 -9.935 1.00 74.19 102 GLU A CA 1
ATOM 795 C C . GLU A 1 102 ? 17.345 1.997 -9.458 1.00 74.19 102 GLU A C 1
ATOM 797 O O . GLU A 1 102 ? 16.368 2.478 -8.880 1.00 74.19 102 GLU A O 1
ATOM 802 N N . GLU A 1 103 ? 18.456 2.706 -9.694 1.00 67.88 103 GLU A N 1
ATOM 803 C CA . GLU A 1 103 ? 18.667 4.078 -9.194 1.00 67.88 103 GLU A CA 1
ATOM 804 C C . GLU A 1 103 ? 17.512 5.014 -9.566 1.00 67.88 103 GLU A C 1
ATOM 806 O O . GLU A 1 103 ? 17.029 5.778 -8.733 1.00 67.88 103 GLU A O 1
ATOM 811 N N . ASP A 1 104 ? 17.002 4.869 -10.785 1.00 79.12 104 ASP A N 1
ATOM 812 C CA . ASP A 1 104 ? 15.875 5.621 -11.322 1.00 79.12 104 ASP A CA 1
ATOM 813 C C . ASP A 1 104 ? 14.564 5.415 -10.550 1.00 79.12 104 ASP A C 1
ATOM 815 O O . ASP A 1 104 ? 13.768 6.348 -10.419 1.00 79.12 104 ASP A O 1
ATOM 819 N N . ALA A 1 105 ? 14.318 4.205 -10.047 1.00 77.75 105 ALA A N 1
ATOM 820 C CA . ALA A 1 105 ? 13.140 3.898 -9.244 1.00 77.75 105 ALA A CA 1
ATOM 821 C C . ALA A 1 105 ? 13.310 4.405 -7.802 1.00 77.75 105 ALA A C 1
ATOM 823 O O . ALA A 1 105 ? 12.398 5.029 -7.258 1.00 77.75 105 ALA A O 1
ATOM 824 N N . LEU A 1 106 ? 14.492 4.215 -7.203 1.00 71.75 106 LEU A N 1
ATOM 825 C CA . LEU A 1 106 ? 14.791 4.728 -5.858 1.00 71.75 106 LEU A CA 1
ATOM 826 C C . LEU A 1 106 ? 14.735 6.253 -5.793 1.00 71.75 106 LEU A C 1
ATOM 828 O O . LEU A 1 106 ? 14.170 6.793 -4.845 1.00 71.75 106 LEU A O 1
ATOM 832 N N . ALA A 1 107 ? 15.298 6.942 -6.788 1.00 73.88 107 ALA A N 1
ATOM 833 C CA . ALA A 1 107 ? 15.315 8.400 -6.821 1.00 73.88 107 ALA A CA 1
ATOM 834 C C . ALA A 1 107 ? 13.898 8.977 -6.941 1.00 73.88 107 ALA A C 1
ATOM 836 O O . ALA A 1 107 ? 13.581 9.976 -6.304 1.00 73.88 107 ALA A O 1
ATOM 837 N N . ARG A 1 108 ? 13.014 8.318 -7.700 1.00 75.75 108 ARG A N 1
ATOM 838 C CA . ARG A 1 108 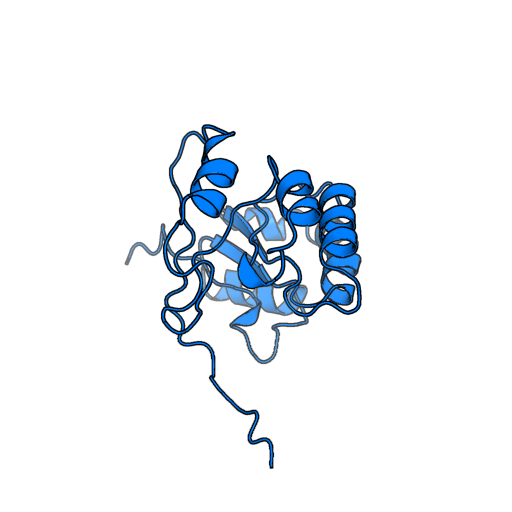? 11.597 8.701 -7.818 1.00 75.75 108 ARG A CA 1
ATOM 839 C C . ARG A 1 108 ? 10.840 8.552 -6.501 1.00 75.75 108 ARG A C 1
ATOM 841 O O . ARG A 1 108 ? 10.026 9.401 -6.160 1.00 75.75 108 ARG A O 1
ATOM 848 N N . LEU A 1 109 ? 11.131 7.497 -5.747 1.00 73.00 109 LEU A N 1
ATOM 849 C CA . LEU A 1 109 ? 10.506 7.228 -4.451 1.00 73.00 109 LEU A CA 1
ATOM 850 C C . LEU A 1 109 ? 11.087 8.079 -3.303 1.00 73.00 109 LEU A C 1
ATOM 852 O O . LEU A 1 109 ? 10.553 8.064 -2.185 1.00 73.00 109 LEU A O 1
ATOM 856 N N . GLU A 1 110 ? 12.162 8.837 -3.556 1.00 65.19 110 GLU A N 1
ATOM 857 C CA . GLU A 1 110 ? 12.814 9.704 -2.575 1.00 65.19 110 GLU A CA 1
ATOM 858 C C . GLU A 1 110 ? 11.844 10.806 -2.099 1.00 65.19 110 GLU A C 1
ATOM 860 O O . GLU A 1 110 ? 11.603 11.805 -2.771 1.00 65.19 110 GLU A O 1
ATOM 865 N N . GLY A 1 111 ? 11.265 10.621 -0.904 1.00 58.16 111 GLY A N 1
ATOM 866 C CA . GLY A 1 111 ? 10.370 11.587 -0.250 1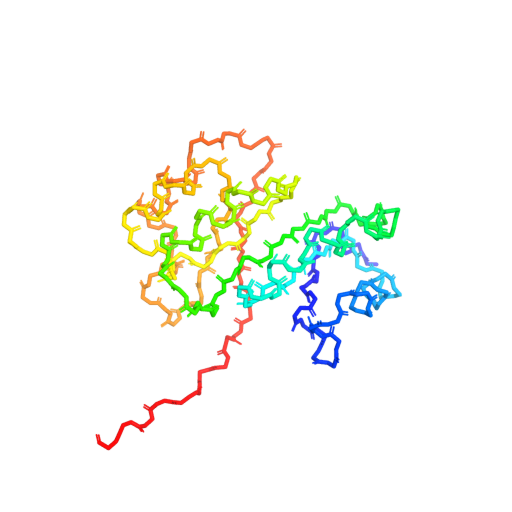.00 58.16 111 GLY A CA 1
ATOM 867 C C . GLY A 1 111 ? 8.945 11.100 0.039 1.00 58.16 111 GLY A C 1
ATOM 868 O O . GLY A 1 111 ? 8.261 11.763 0.823 1.00 58.16 111 GLY A O 1
ATOM 869 N N . GLN A 1 112 ? 8.522 9.960 -0.526 1.00 61.72 112 GLN A N 1
ATOM 870 C CA . GLN A 1 112 ? 7.209 9.332 -0.267 1.00 61.72 112 GLN A CA 1
ATOM 871 C C . GLN A 1 112 ? 7.294 7.887 0.262 1.00 61.72 112 GLN A C 1
ATOM 873 O O . GLN A 1 112 ? 6.288 7.341 0.707 1.00 61.72 112 GLN A O 1
ATOM 878 N N . ALA A 1 113 ? 8.480 7.269 0.250 1.00 60.03 113 ALA A N 1
ATOM 879 C CA . ALA A 1 113 ? 8.650 5.868 0.625 1.00 60.03 113 ALA A CA 1
ATOM 880 C C . ALA A 1 113 ? 9.164 5.644 2.054 1.00 60.03 113 ALA A C 1
ATOM 882 O O . ALA A 1 113 ? 10.149 6.246 2.493 1.00 60.03 113 ALA A O 1
ATOM 883 N N . VAL A 1 114 ? 8.538 4.685 2.741 1.00 62.22 114 VAL A N 1
ATOM 884 C CA . VAL A 1 114 ? 9.088 3.995 3.909 1.00 62.22 114 VAL A CA 1
ATOM 885 C C . VAL A 1 114 ? 9.618 2.646 3.425 1.00 62.22 114 VAL A C 1
ATOM 887 O O . VAL A 1 114 ? 8.863 1.788 2.985 1.00 62.22 114 VAL A O 1
ATOM 890 N N . PHE A 1 115 ? 10.931 2.439 3.475 1.00 59.28 115 PHE A N 1
ATOM 891 C CA . PHE A 1 115 ? 11.514 1.155 3.079 1.00 59.28 115 PHE A CA 1
ATOM 892 C C . PHE A 1 115 ? 11.492 0.175 4.251 1.00 59.28 115 PHE A C 1
ATOM 894 O O . PHE A 1 115 ? 11.952 0.499 5.352 1.00 59.28 115 PHE A O 1
ATOM 901 N N . GLU A 1 116 ? 10.962 -1.019 4.006 1.00 57.91 116 GLU A N 1
ATOM 902 C CA . GLU A 1 116 ? 11.019 -2.128 4.951 1.00 57.91 116 GLU A CA 1
ATOM 903 C C . GLU A 1 116 ? 12.423 -2.746 4.965 1.00 57.91 116 GLU A C 1
ATOM 905 O O . GLU A 1 116 ? 13.095 -2.840 3.933 1.00 57.91 116 GLU A O 1
ATOM 910 N N . ASN A 1 117 ? 12.889 -3.154 6.148 1.00 49.75 117 ASN A N 1
ATOM 911 C CA . ASN A 1 117 ? 14.059 -4.021 6.251 1.00 49.75 117 ASN A CA 1
ATOM 912 C C . ASN A 1 117 ? 13.682 -5.427 5.762 1.00 49.75 117 ASN A C 1
ATOM 914 O O . ASN A 1 117 ? 12.743 -6.027 6.280 1.00 49.75 117 ASN A O 1
ATOM 918 N N . MET A 1 118 ? 14.442 -5.950 4.804 1.00 46.78 118 MET A N 1
ATOM 919 C CA . MET A 1 118 ? 14.208 -7.261 4.208 1.00 46.78 118 MET A CA 1
ATOM 920 C C . MET A 1 118 ? 14.707 -8.406 5.101 1.00 46.78 118 MET A C 1
ATOM 922 O O . MET A 1 118 ? 15.634 -8.248 5.893 1.00 46.78 118 MET A O 1
ATOM 926 N N . ASP A 1 119 ? 14.127 -9.594 4.905 1.00 47.38 119 ASP A N 1
ATOM 927 C CA . ASP A 1 119 ? 14.539 -10.862 5.529 1.00 47.38 119 ASP A CA 1
ATOM 928 C C . ASP A 1 119 ? 16.076 -11.034 5.589 1.00 47.38 119 ASP A C 1
ATOM 930 O O . ASP A 1 119 ? 16.799 -10.718 4.638 1.00 47.38 119 ASP A O 1
ATOM 934 N N . VAL A 1 120 ? 16.580 -11.598 6.694 1.00 44.47 120 VAL A N 1
ATOM 935 C CA . VAL A 1 120 ? 18.011 -11.871 6.933 1.00 44.47 120 VAL A CA 1
ATOM 936 C C . VAL A 1 120 ? 18.678 -12.725 5.849 1.00 44.47 120 VAL A C 1
ATOM 938 O O . VAL A 1 120 ? 19.902 -12.665 5.683 1.00 44.47 120 VAL A O 1
ATOM 941 N N . ASN A 1 121 ? 17.886 -13.490 5.099 1.00 41.06 121 ASN A N 1
ATOM 942 C CA . ASN A 1 121 ? 18.334 -14.339 4.002 1.00 41.06 121 ASN A CA 1
ATOM 943 C C . ASN A 1 121 ? 18.462 -13.595 2.660 1.00 41.06 121 ASN A C 1
ATOM 945 O O . ASN A 1 121 ? 19.005 -14.154 1.707 1.00 41.06 121 ASN A O 1
ATOM 949 N N . LYS A 1 122 ? 18.002 -12.339 2.555 1.00 39.03 122 LYS A N 1
ATOM 950 C CA . LYS A 1 122 ? 18.154 -11.515 1.347 1.00 39.03 122 LYS A CA 1
ATOM 951 C C . LYS A 1 122 ? 19.438 -10.683 1.388 1.00 39.03 122 LYS A C 1
ATOM 953 O O . LYS A 1 122 ? 19.852 -10.173 2.426 1.00 39.03 122 LYS A O 1
ATOM 958 N N . TYR A 1 123 ? 20.087 -10.546 0.229 1.00 45.97 123 TYR A N 1
ATOM 959 C CA . TYR A 1 123 ? 21.376 -9.850 0.105 1.00 45.97 123 TYR A CA 1
ATOM 960 C C . TYR A 1 123 ? 21.246 -8.317 0.191 1.00 45.97 123 TYR A C 1
ATOM 962 O O . TYR A 1 123 ? 22.142 -7.655 0.708 1.00 45.97 123 TYR A O 1
ATOM 970 N N . PHE A 1 124 ? 20.124 -7.756 -0.273 1.00 39.66 124 PHE A N 1
ATOM 971 C CA . PHE A 1 124 ? 19.857 -6.314 -0.318 1.00 39.66 124 PHE A CA 1
ATOM 972 C C . PHE A 1 124 ? 18.732 -5.937 0.656 1.00 39.66 124 PHE A C 1
ATOM 974 O O . PHE A 1 124 ? 17.745 -6.662 0.760 1.00 39.66 124 PHE A O 1
ATOM 981 N N . GLY A 1 125 ? 18.877 -4.821 1.379 1.00 45.44 125 GLY A N 1
ATOM 982 C CA . GLY A 1 125 ? 17.872 -4.339 2.338 1.00 45.44 125 GLY A CA 1
ATOM 983 C C . GLY A 1 125 ? 17.872 -5.002 3.723 1.00 45.44 125 GLY A C 1
ATOM 984 O O . GLY A 1 125 ? 17.076 -4.586 4.552 1.00 45.44 125 GLY A O 1
ATOM 985 N N . ARG A 1 126 ? 18.764 -5.973 3.987 1.00 45.22 126 ARG A N 1
ATOM 986 C CA . ARG A 1 126 ? 18.915 -6.713 5.268 1.00 45.22 126 ARG A CA 1
ATOM 987 C C . ARG A 1 126 ? 19.409 -5.863 6.442 1.00 45.22 126 ARG A C 1
ATOM 989 O O . ARG A 1 126 ? 19.135 -6.107 7.617 1.00 45.22 126 ARG A O 1
ATOM 996 N N . THR A 1 127 ? 20.251 -4.895 6.125 1.00 48.44 127 THR A N 1
ATOM 997 C CA . THR A 1 127 ? 20.627 -3.808 7.022 1.00 48.44 127 THR A CA 1
ATOM 998 C C . THR A 1 127 ? 20.278 -2.519 6.297 1.00 48.44 127 THR A C 1
ATOM 1000 O O . THR A 1 127 ? 20.306 -2.500 5.065 1.00 48.44 127 THR A O 1
ATOM 1003 N N . PRO A 1 128 ? 19.959 -1.423 7.007 1.00 47.78 128 PRO A N 1
ATOM 1004 C CA . PRO A 1 128 ? 19.868 -0.123 6.364 1.00 47.78 128 PRO A CA 1
ATOM 1005 C C . PRO A 1 128 ? 21.271 0.217 5.841 1.00 47.78 128 PRO A C 1
ATOM 1007 O O . PRO A 1 128 ? 22.109 0.720 6.597 1.00 47.78 128 PRO A O 1
ATOM 1010 N N . ASP A 1 129 ? 21.574 -0.146 4.597 1.00 48.19 129 ASP A N 1
ATOM 1011 C CA . ASP A 1 129 ? 22.832 0.174 3.934 1.00 48.19 129 ASP A CA 1
ATOM 1012 C C . ASP A 1 129 ? 22.875 1.668 3.586 1.00 48.19 129 ASP A C 1
ATOM 1014 O O . ASP A 1 129 ? 21.937 2.418 3.858 1.00 48.19 129 ASP A O 1
ATOM 1018 N N . ARG A 1 130 ? 23.996 2.159 3.052 1.00 39.00 130 ARG A N 1
ATOM 1019 C CA . ARG A 1 130 ? 24.185 3.599 2.824 1.00 39.00 130 ARG A CA 1
ATOM 1020 C C . ARG A 1 130 ? 23.173 4.170 1.820 1.00 39.00 130 ARG A C 1
ATOM 1022 O O . ARG A 1 130 ? 22.759 5.310 2.008 1.00 39.00 130 ARG A O 1
ATOM 1029 N N . SER A 1 131 ? 22.743 3.395 0.826 1.00 40.84 131 SER A N 1
ATOM 1030 C CA . SER A 1 131 ? 21.702 3.754 -0.148 1.00 40.84 131 SER A CA 1
ATOM 1031 C C . SER A 1 131 ? 20.333 3.855 0.523 1.00 40.84 131 SER A C 1
ATOM 1033 O O . SER A 1 131 ? 19.734 4.928 0.519 1.00 40.84 131 SER A O 1
ATOM 1035 N N . VAL A 1 132 ? 19.903 2.810 1.238 1.00 43.47 132 VAL A N 1
ATOM 1036 C CA . VAL A 1 132 ? 18.635 2.790 1.988 1.00 43.47 132 VAL A CA 1
ATOM 1037 C C . VAL A 1 132 ? 18.623 3.871 3.078 1.00 43.47 132 VAL A C 1
ATOM 1039 O O . VAL A 1 132 ? 17.610 4.539 3.279 1.00 43.47 132 VAL A O 1
ATOM 1042 N N . ARG A 1 133 ? 19.762 4.128 3.741 1.00 42.88 133 ARG A N 1
ATOM 1043 C CA . ARG A 1 133 ? 19.946 5.207 4.733 1.00 42.88 133 ARG A CA 1
ATOM 1044 C C . ARG A 1 133 ? 19.922 6.604 4.131 1.00 42.88 133 ARG A C 1
ATOM 1046 O O . ARG A 1 133 ? 19.518 7.522 4.831 1.00 42.88 133 ARG A O 1
ATOM 1053 N N . THR A 1 134 ? 20.404 6.805 2.908 1.00 38.06 134 THR A N 1
ATOM 1054 C CA . THR A 1 134 ? 20.409 8.139 2.280 1.00 38.06 134 THR A CA 1
ATOM 1055 C C . THR A 1 134 ? 18.991 8.530 1.883 1.00 38.06 134 THR A C 1
ATOM 1057 O O . THR A 1 134 ? 18.563 9.638 2.200 1.00 38.06 134 THR A O 1
ATOM 1060 N N . VAL A 1 135 ? 18.227 7.579 1.339 1.00 41.62 135 VAL A N 1
ATOM 1061 C CA . VAL A 1 135 ? 16.825 7.782 0.950 1.00 41.62 135 VAL A CA 1
ATOM 1062 C C . VAL A 1 135 ? 15.916 7.963 2.179 1.00 41.62 135 VAL A C 1
ATOM 1064 O O . VAL A 1 135 ? 15.082 8.863 2.210 1.00 41.62 135 VAL A O 1
ATOM 1067 N N . SER A 1 136 ? 16.142 7.211 3.263 1.00 38.16 136 SER A N 1
ATOM 1068 C CA . SER A 1 136 ? 15.377 7.354 4.521 1.00 38.16 136 SER A CA 1
ATOM 1069 C C . SER A 1 136 ? 15.769 8.564 5.393 1.00 38.16 136 SER A C 1
ATOM 1071 O O . SER A 1 136 ? 15.127 8.819 6.411 1.00 38.16 136 SER A O 1
ATOM 1073 N N . ARG A 1 137 ? 16.797 9.345 5.019 1.00 33.34 137 ARG A N 1
ATOM 1074 C CA . ARG A 1 137 ? 17.267 10.529 5.774 1.00 33.34 137 ARG A CA 1
ATOM 1075 C C . ARG A 1 137 ? 16.681 11.865 5.310 1.00 33.34 137 ARG A C 1
ATOM 1077 O O . ARG A 1 137 ? 16.811 12.838 6.051 1.00 33.34 137 ARG A O 1
ATOM 1084 N N . ARG A 1 138 ? 16.052 11.955 4.129 1.00 33.16 138 ARG A N 1
ATOM 1085 C CA . ARG A 1 138 ? 15.612 13.248 3.556 1.00 33.16 138 ARG A CA 1
ATOM 1086 C C . ARG A 1 138 ? 14.258 13.784 4.041 1.00 33.16 138 ARG A C 1
ATOM 1088 O O . ARG A 1 138 ? 13.902 14.902 3.683 1.00 33.16 138 ARG A O 1
ATOM 1095 N N . ARG A 1 139 ? 13.545 13.086 4.930 1.00 30.81 139 ARG A N 1
ATOM 1096 C CA . ARG A 1 139 ? 12.452 13.678 5.723 1.00 30.81 139 ARG A CA 1
ATOM 1097 C C . ARG A 1 139 ? 12.621 13.342 7.198 1.00 30.81 139 ARG A C 1
ATOM 1099 O O . ARG A 1 139 ? 12.599 12.182 7.597 1.00 30.81 139 ARG A O 1
ATOM 1106 N N . VAL A 1 140 ? 12.756 14.385 8.014 1.00 29.80 140 VAL A N 1
ATOM 1107 C CA . VAL A 1 140 ? 12.577 14.304 9.465 1.00 29.80 140 VAL A CA 1
ATOM 1108 C C . VAL A 1 140 ? 11.098 14.011 9.714 1.00 29.80 140 VAL A C 1
ATOM 1110 O O . VAL A 1 140 ? 10.279 14.920 9.792 1.00 29.80 140 VAL A O 1
ATOM 1113 N N . LEU A 1 141 ? 10.742 12.730 9.795 1.00 30.20 141 LEU A N 1
ATOM 1114 C CA . LEU A 1 141 ? 9.480 12.309 10.392 1.00 30.20 141 LEU A CA 1
ATOM 1115 C C . LEU A 1 141 ? 9.567 12.605 11.897 1.00 30.20 141 LEU A C 1
ATOM 1117 O O . LEU A 1 141 ? 10.475 12.088 12.560 1.00 30.20 141 LEU A O 1
ATOM 1121 N N . PRO A 1 142 ? 8.648 13.389 12.488 1.00 26.09 142 PRO A N 1
ATOM 1122 C CA . PRO A 1 142 ? 8.599 13.600 13.927 1.00 26.09 142 PRO A CA 1
ATOM 1123 C C . PRO A 1 142 ? 7.972 12.377 14.614 1.00 26.09 142 PRO A C 1
ATOM 1125 O O . PRO A 1 142 ? 6.976 12.497 15.312 1.00 26.09 142 PRO A O 1
ATOM 1128 N N . ARG A 1 143 ? 8.528 11.182 14.374 1.00 29.22 143 ARG A N 1
ATOM 1129 C CA . ARG A 1 143 ? 8.475 9.960 15.195 1.00 29.22 143 ARG A CA 1
ATOM 1130 C C . ARG A 1 143 ? 9.098 8.819 14.390 1.00 29.22 143 ARG A C 1
ATOM 1132 O O . ARG A 1 143 ? 8.699 8.518 13.275 1.00 29.22 143 ARG A O 1
ATOM 1139 N N . ARG A 1 144 ? 10.141 8.231 14.971 1.00 32.62 144 ARG A N 1
ATOM 1140 C CA . ARG A 1 144 ? 10.994 7.188 14.390 1.00 32.62 144 ARG A CA 1
ATOM 1141 C C . ARG A 1 144 ? 10.179 5.955 13.980 1.00 32.62 144 ARG A C 1
ATOM 1143 O O . ARG A 1 144 ? 9.368 5.485 14.771 1.00 32.62 144 ARG A O 1
ATOM 1150 N N . GLY A 1 145 ? 10.500 5.361 12.834 1.00 38.62 145 GLY A N 1
ATOM 1151 C CA . GLY A 1 145 ? 10.078 4.005 12.496 1.00 38.62 145 GLY A CA 1
ATOM 1152 C C . GLY A 1 145 ? 10.917 3.433 11.360 1.00 38.62 145 GLY A C 1
ATOM 1153 O O . GLY A 1 145 ? 10.990 4.021 10.292 1.00 38.62 145 GLY A O 1
ATOM 1154 N N . THR A 1 146 ? 11.568 2.302 11.610 1.00 37.47 146 THR A N 1
ATOM 1155 C CA . THR A 1 146 ? 11.953 1.347 10.561 1.00 37.47 146 THR A CA 1
ATOM 1156 C C . THR A 1 146 ? 10.910 0.237 10.647 1.00 37.47 146 THR A C 1
ATOM 1158 O O . THR A 1 146 ? 10.600 -0.184 11.765 1.00 37.47 146 THR A O 1
ATOM 1161 N N . CYS A 1 147 ? 10.325 -0.191 9.528 1.00 39.12 147 CYS A N 1
ATOM 1162 C CA . CYS A 1 147 ? 9.517 -1.410 9.523 1.00 39.12 147 CYS A CA 1
ATOM 1163 C C . CYS A 1 147 ? 10.487 -2.591 9.545 1.00 39.12 147 CYS A C 1
ATOM 1165 O O . CYS A 1 147 ? 11.329 -2.731 8.657 1.00 39.12 147 CYS A O 1
ATOM 1167 N N . LEU A 1 148 ? 10.446 -3.355 10.634 1.00 37.28 148 LEU A N 1
ATOM 1168 C CA . LEU A 1 148 ? 11.252 -4.552 10.812 1.00 37.28 148 LEU A CA 1
ATOM 1169 C C . LEU A 1 148 ? 10.343 -5.752 10.570 1.00 37.28 148 LEU A C 1
ATOM 1171 O O . LEU A 1 148 ? 9.535 -6.071 11.448 1.00 37.28 148 LEU A O 1
ATOM 1175 N N . ASP A 1 149 ? 10.496 -6.410 9.423 1.00 46.12 149 ASP A N 1
ATOM 1176 C CA . ASP A 1 149 ? 9.827 -7.685 9.199 1.00 46.12 149 ASP A CA 1
ATOM 1177 C C . ASP A 1 149 ? 10.416 -8.735 10.153 1.00 46.12 149 ASP A C 1
ATOM 1179 O O . ASP A 1 149 ? 11.633 -8.913 10.253 1.00 46.12 149 ASP A O 1
ATOM 1183 N N . LYS A 1 150 ? 9.547 -9.406 10.910 1.00 38.28 150 LYS A N 1
ATOM 1184 C CA . LYS A 1 150 ? 9.914 -10.537 11.778 1.00 38.28 150 LYS A CA 1
ATOM 1185 C C . LYS A 1 150 ? 9.382 -11.867 11.246 1.00 38.28 150 LYS A C 1
ATOM 1187 O O . LYS A 1 150 ? 9.557 -12.886 11.917 1.00 38.28 150 LYS A O 1
ATOM 1192 N N . ARG A 1 151 ? 8.708 -11.879 10.091 1.00 38.75 151 ARG A N 1
ATOM 1193 C CA . ARG A 1 151 ? 8.202 -13.107 9.478 1.00 38.75 151 ARG A CA 1
ATOM 1194 C C . ARG A 1 151 ? 9.332 -13.811 8.720 1.00 38.75 151 ARG A C 1
ATOM 1196 O O . ARG A 1 151 ? 10.045 -13.157 7.965 1.00 38.75 151 ARG A O 1
ATOM 1203 N N . PRO A 1 152 ? 9.493 -15.135 8.870 1.00 31.69 152 PRO A N 1
ATOM 1204 C CA . PRO A 1 152 ? 10.216 -15.911 7.876 1.00 31.69 152 PRO A CA 1
ATOM 1205 C C . PRO A 1 152 ? 9.386 -15.918 6.586 1.00 31.69 152 PRO A C 1
ATOM 1207 O O . PRO A 1 152 ? 8.251 -16.402 6.581 1.00 31.69 152 PRO A O 1
ATOM 1210 N N . HIS A 1 153 ? 9.928 -15.376 5.494 1.00 37.28 153 HIS A N 1
ATOM 1211 C CA . HIS A 1 153 ? 9.316 -15.571 4.177 1.00 37.28 153 HIS A CA 1
ATOM 1212 C C . HIS A 1 153 ? 9.494 -17.042 3.771 1.00 37.28 153 HIS A C 1
ATOM 1214 O O . HIS A 1 153 ? 10.589 -17.584 3.952 1.00 37.28 153 HIS A O 1
ATOM 1220 N N . PRO A 1 154 ? 8.468 -17.728 3.233 1.00 25.64 154 PRO A N 1
ATOM 1221 C CA . PRO A 1 154 ? 8.631 -19.095 2.756 1.00 25.64 154 PRO A CA 1
ATOM 1222 C C . PRO A 1 154 ? 9.652 -19.121 1.611 1.00 25.64 154 PRO A C 1
ATOM 1224 O O . PRO A 1 154 ? 9.390 -18.679 0.493 1.00 25.64 154 PRO A O 1
ATOM 1227 N N . ALA A 1 155 ? 10.845 -19.638 1.903 1.00 28.83 155 ALA A N 1
ATOM 1228 C CA . ALA A 1 155 ? 11.857 -19.952 0.909 1.00 28.83 155 ALA A CA 1
ATOM 1229 C C . ALA A 1 155 ? 11.461 -21.252 0.197 1.00 28.83 155 ALA A C 1
ATOM 1231 O O . ALA A 1 155 ? 11.759 -22.344 0.668 1.00 28.83 155 ALA A O 1
ATOM 1232 N N . THR A 1 156 ? 10.770 -21.139 -0.933 1.00 22.69 156 THR A N 1
ATOM 1233 C CA . THR A 1 156 ? 10.365 -22.279 -1.772 1.00 22.69 156 THR A CA 1
ATOM 1234 C C . THR A 1 156 ? 10.060 -21.763 -3.178 1.00 22.69 156 THR A C 1
ATOM 1236 O O . THR A 1 156 ? 9.262 -20.846 -3.295 1.00 22.69 156 THR A O 1
ATOM 1239 N N . TRP A 1 157 ? 10.588 -22.242 -4.306 1.00 26.20 157 TRP A N 1
ATOM 1240 C C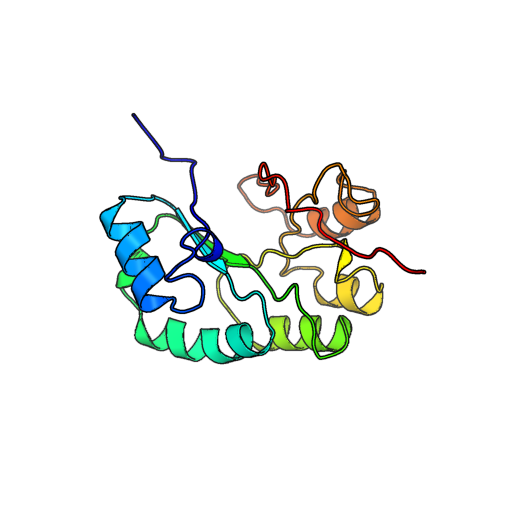A . TRP A 1 157 ? 11.644 -23.190 -4.674 1.00 26.20 157 TRP A CA 1
ATOM 1241 C C . TRP A 1 157 ? 12.061 -22.795 -6.104 1.00 26.20 157 TRP A C 1
ATOM 1243 O O . TRP A 1 157 ? 11.193 -22.650 -6.960 1.00 26.20 157 TRP A O 1
ATOM 1253 N N . LEU A 1 158 ? 13.355 -22.708 -6.407 1.00 22.45 158 LEU A N 1
ATOM 1254 C CA . LEU A 1 158 ? 13.850 -22.952 -7.765 1.00 22.45 158 LEU A CA 1
ATOM 1255 C C . LEU A 1 158 ? 14.949 -24.004 -7.647 1.00 22.45 158 LEU A C 1
ATOM 1257 O O . LEU A 1 158 ? 16.118 -23.695 -7.437 1.00 22.45 158 LEU A O 1
ATOM 1261 N N . ARG A 1 159 ? 14.542 -25.276 -7.726 1.00 24.30 159 ARG A N 1
ATOM 1262 C CA . ARG A 1 159 ? 15.422 -26.300 -8.285 1.00 24.30 159 ARG A CA 1
ATOM 1263 C C . ARG A 1 159 ? 15.442 -26.047 -9.786 1.00 24.30 159 ARG A C 1
ATOM 1265 O O . ARG A 1 159 ? 14.479 -26.368 -10.476 1.00 24.30 159 ARG A O 1
ATOM 1272 N N . THR A 1 160 ? 16.508 -25.430 -10.261 1.00 29.03 160 THR A N 1
ATOM 1273 C CA . THR A 1 160 ? 16.935 -25.577 -11.650 1.00 29.03 160 THR A CA 1
ATOM 1274 C C . THR A 1 160 ? 17.475 -27.001 -11.830 1.00 29.03 160 THR A C 1
ATOM 1276 O O . THR A 1 160 ? 18.087 -27.517 -10.887 1.00 29.03 160 THR A O 1
ATOM 1279 N N . PRO A 1 161 ? 17.252 -27.665 -12.977 1.00 31.75 161 PRO A N 1
ATOM 1280 C CA . PRO A 1 161 ? 18.200 -28.675 -13.433 1.00 31.75 161 PRO A CA 1
ATOM 1281 C C . PRO A 1 161 ? 19.585 -28.053 -13.671 1.00 31.75 161 PRO A C 1
ATOM 1283 O O . PRO A 1 161 ? 19.645 -26.850 -14.026 1.00 31.75 161 PRO A O 1
#

Secondary structure (DSSP, 8-state):
---TT--EEGGGSTTTTT-HHHHHHHHHHTT-SEEEEE--BHHHHHHHHHHHHHHGGGGTTSSEEEEEPPSB-SS-HHHHHHHHHHT--SSEEEE-TTTS-SHHHHHHHTTTEEEEEP-TT-SSSSS--HHHHHHTTSS--SS---EE--SPP--------

=== Feature glossary ===
Key to the feature types in this record:

— What the protein is —

Primary structure: the covalent order of the twenty standard amino acids along the backbone. Two proteins with the same sequence will (almost always) fold to the same structure; two with 30% identity often share a fold but not the details.

Database cross-references. InterPro integrates a dozen domain/family signature databases into unified entries with residue-range hits. GO terms attach function/process/location labels with evidence codes. CATH codes position the fold in a four-level structural taxonomy. Organism is the NCBI-taxonomy species name.

— Where its atoms are —

The mmCIF block holds the 3D Cartesian coordinates of each backbone atom (N, Cα, C, O) in ångströms. mmCIF is the PDB's canonical archive format — a tagged-loop text representation of the atomic model.

Six rendered views show the 3D structure from the faces of a cube — i.e. along ±x, ±y, ±z. Rendering representation is drawn randomly per protein from cartoon (secondary-structure ribbons), sticks (backbone bonds), or molecular surface; coloring is either N→C rainbow (blue at the N-terminus through red at the C-terminus) or one color per chain.

— Local backbone conformation —

DSSP 8-state secondary structure assigns each residue one of H (α-helix), G (3₁₀-helix), I (π-helix), E (extended β-strand), B (isolated β-bridge), T (hydrogen-bonded turn), S (bend), or '-' (coil). The assignment is computed from backbone hydrogen-bond geometry via the Kabsch–Sander algorithm.

P-SEA three-state annotation labels each residue as helix, strand, or coil based purely on the geometry of the Cα trace. It serves as a fallback when the full backbone (and thus DSSP) is unavailable.

The φ/ψ torsion pair specifies the backbone conformation at each residue. φ rotates about the N–Cα bond, ψ about the Cα–C bond. Steric clashes forbid most of the (φ, ψ) plane — the allowed regions (α-helix basin, β-sheet basin, left-handed helix) are the Ramachandran-allowed regions.

— Global shape and packing —

The geometric summary reports three shape descriptors. Rg (radius of gyration) measures how spread out the Cα atoms are about their centre of mass; compact globular proteins have small Rg, elongated or unfolded ones large. Cα contacts (<8 Å, |i−j|>4) count long-range residue pairs in spatial proximity — high for tightly packed folds, near zero for rods or random coil. The bounding-box extents give the protein's footprint along x, y, z in Å.

Accessible surface area quantifies burial. A residue with SASA near zero is packed into the hydrophobic core; one with SASA >100 Å² sits on the surface. Computed here via the Shrake–Rupley numerical algorithm with a 1.4 Å probe.

Plot images: a contact map (which residues are close in 3D, as an N×N binary image), a Ramachandran scatter (backbone torsion angles, revealing secondary-structure composition at a glance), and — for AlphaFold structures — a PAE heatmap (pairwise prediction confidence).

— Structural neighborhood —

The Foldseek 3Di string encodes local tertiary geometry as a 20-letter alphabet — one character per residue — derived from the relative positions of nearby Cα atoms. Unlike the amino-acid sequence, 3Di is a direct function of the 3D structure, so two proteins with the same fold have similar 3Di strings even at low sequence identity.

Nearest PDB neighbors are the top structural matches found by Foldseek when searching this structure against the entire Protein Data Bank. Each hit reports a TM-score (0 to 1; >0.5 almost always implies the same fold) and an E-value. These are *structural* homologs — they may share no detectable sequence similarity.

— Confidence and disorder —

For AlphaFold models, the B-factor field carries pLDDT — the model's own estimate of local accuracy on a 0–100 scale. Regions with pLDDT<50 should be treated as essentially unmodeled; they often correspond to intrinsically disordered segments.

B-factor (Debye–Waller factor) reflects atomic displacement in the crystal lattice. It is an experimental observable (units Å²), not a prediction; low values mean the atom is pinned down, high values mean it moves or is heterogeneous across the crystal.

Predicted aligned error is AlphaFold's pairwise confidence. Unlike pLDDT (per-residue), PAE is per-residue-pair and captures whether two parts of the structure are correctly placed relative to each other. Units are ångströms of expected positional error.